Protein AF-A0A969DJR8-F1 (afdb_monomer_lite)

Foldseek 3Di:
DVVVVVVVVVVVVLVVLLVVLVVLQVQLVCLCPDPDDDNLVSLVSSLVSLVVSCVNCDCVHVVQVVLVSLQSNLVSLCSHPDDDNQVSLVSSLVSLVSSCVPCDCVPPVQSQLVSLQSQLVSLCSHPDDDNVVSNVSSVVSNVSSVVSVCCVVCVPVVVVVVPD

Sequence (164 aa):
MRRWTINIFEKAQADEAESIAGGIFEFGNLIQQFPLGNKASNMEIAIISYKAVLNIFTYEAFSQDWAATQNNLGTAYRERIKGDKAENIENAISSYNAALQVYTQGAFPQDWAATQNNLGTAYDNRIKGDKAENIEQAISYYEVALQVRTREAFPQDWVYDTNN

Structure (mmCIF, N/CA/C/O backbone):
data_AF-A0A969DJR8-F1
#
_entry.id   AF-A0A969DJR8-F1
#
loop_
_atom_site.group_PDB
_atom_site.id
_atom_site.type_symbol
_atom_site.label_atom_id
_atom_site.label_alt_id
_atom_site.label_comp_id
_atom_site.label_asym_id
_atom_site.label_entity_id
_atom_site.label_seq_id
_atom_site.pdbx_PDB_ins_code
_atom_site.Cartn_x
_atom_site.Cartn_y
_atom_site.Cartn_z
_atom_site.occupancy
_atom_site.B_iso_or_equiv
_atom_site.auth_seq_id
_atom_site.auth_comp_id
_atom_site.auth_asym_id
_atom_site.auth_atom_id
_atom_site.pdbx_PDB_model_num
ATOM 1 N N . MET A 1 1 ? 43.960 8.141 -6.988 1.00 62.28 1 MET A N 1
ATOM 2 C CA . MET A 1 1 ? 43.332 8.275 -8.322 1.00 62.28 1 MET A CA 1
ATOM 3 C C . MET A 1 1 ? 42.331 7.146 -8.609 1.00 62.28 1 MET A C 1
ATOM 5 O O . MET A 1 1 ? 41.159 7.461 -8.705 1.00 62.28 1 MET A O 1
ATOM 9 N N . ARG A 1 2 ? 42.706 5.848 -8.606 1.00 70.88 2 ARG A N 1
ATOM 10 C CA . ARG A 1 2 ? 41.764 4.724 -8.880 1.00 70.88 2 ARG A CA 1
ATOM 11 C C . ARG A 1 2 ? 40.486 4.686 -8.016 1.00 70.88 2 ARG A C 1
ATOM 13 O O . ARG A 1 2 ? 39.405 4.515 -8.556 1.00 70.88 2 ARG A O 1
ATOM 20 N N . ARG A 1 3 ? 40.589 4.891 -6.695 1.00 71.50 3 ARG A N 1
ATOM 21 C CA . ARG A 1 3 ? 39.429 4.871 -5.773 1.00 71.50 3 ARG A CA 1
ATOM 22 C C . ARG A 1 3 ? 38.452 6.039 -5.979 1.00 71.50 3 ARG A C 1
ATOM 24 O O . ARG A 1 3 ? 37.268 5.884 -5.730 1.00 71.50 3 ARG A O 1
ATOM 31 N N . TRP A 1 4 ? 38.948 7.183 -6.454 1.00 79.44 4 TRP A N 1
ATOM 32 C CA . TRP A 1 4 ? 38.117 8.346 -6.787 1.00 79.44 4 TRP A CA 1
ATOM 33 C C . TRP A 1 4 ? 37.329 8.104 -8.078 1.00 79.44 4 TRP A C 1
ATOM 35 O O . TRP A 1 4 ? 36.135 8.361 -8.130 1.00 79.44 4 TRP A O 1
ATOM 45 N N . THR A 1 5 ? 37.980 7.519 -9.086 1.00 68.75 5 THR A N 1
ATOM 46 C CA . THR A 1 5 ? 37.348 7.186 -10.368 1.00 68.75 5 THR A CA 1
ATOM 47 C C . THR A 1 5 ? 36.255 6.124 -10.220 1.00 68.75 5 THR A C 1
ATOM 49 O O . THR A 1 5 ? 35.180 6.308 -10.773 1.00 68.75 5 THR A O 1
ATOM 52 N N . ILE A 1 6 ? 36.490 5.055 -9.445 1.00 79.06 6 ILE A N 1
ATOM 53 C CA . ILE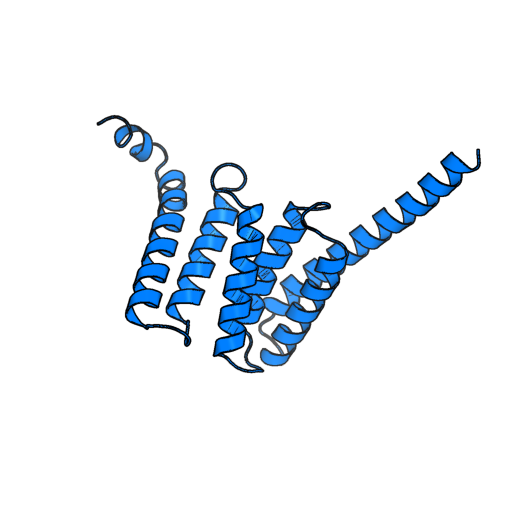 A 1 6 ? 35.472 4.016 -9.180 1.00 79.06 6 ILE A CA 1
ATOM 54 C C . ILE A 1 6 ? 34.241 4.622 -8.494 1.00 79.06 6 ILE A C 1
ATOM 56 O O . ILE A 1 6 ? 33.132 4.418 -8.967 1.00 79.06 6 ILE A O 1
ATOM 60 N N . ASN A 1 7 ? 34.442 5.448 -7.462 1.00 83.50 7 ASN A N 1
ATOM 61 C CA . ASN A 1 7 ? 33.345 6.100 -6.742 1.00 83.50 7 ASN A CA 1
ATOM 62 C C . ASN A 1 7 ? 32.513 7.025 -7.652 1.00 83.50 7 ASN A C 1
ATOM 64 O O . ASN A 1 7 ? 31.292 7.021 -7.569 1.00 83.50 7 ASN A O 1
ATOM 68 N N . ILE A 1 8 ? 33.149 7.767 -8.568 1.00 80.00 8 ILE A N 1
ATOM 69 C CA . ILE A 1 8 ? 32.424 8.605 -9.538 1.00 80.00 8 ILE A CA 1
ATOM 70 C C . ILE A 1 8 ? 31.562 7.769 -10.483 1.00 80.00 8 ILE A C 1
ATOM 72 O O . ILE A 1 8 ? 30.426 8.149 -10.745 1.00 80.00 8 ILE A O 1
ATOM 76 N N . PHE A 1 9 ? 32.081 6.650 -10.994 1.00 73.94 9 PHE A N 1
ATOM 77 C CA . PHE A 1 9 ? 31.310 5.785 -11.889 1.00 73.94 9 PHE A CA 1
ATOM 78 C C . PHE A 1 9 ? 30.162 5.076 -11.164 1.00 73.94 9 PHE A C 1
ATOM 80 O O . PHE A 1 9 ? 29.059 5.029 -11.700 1.00 73.94 9 PHE A O 1
ATOM 87 N N . GLU A 1 10 ? 30.398 4.570 -9.952 1.00 82.19 10 GLU A N 1
ATOM 88 C CA . GLU A 1 10 ? 29.355 3.961 -9.115 1.00 82.19 10 GLU A CA 1
ATOM 89 C C . GLU A 1 10 ? 28.258 4.973 -8.777 1.00 82.19 10 GLU A C 1
ATOM 91 O O . GLU A 1 10 ? 27.076 4.673 -8.921 1.00 82.19 10 GLU A O 1
ATOM 96 N N . LYS A 1 11 ? 28.643 6.198 -8.403 1.00 82.00 11 LYS A N 1
ATOM 97 C CA . LYS A 1 11 ? 27.694 7.273 -8.122 1.00 82.00 11 LYS A CA 1
ATOM 98 C C . LYS A 1 11 ? 26.882 7.660 -9.357 1.00 82.00 11 LYS A C 1
ATOM 100 O O . LYS A 1 11 ? 25.669 7.755 -9.267 1.00 82.00 11 LYS A O 1
ATOM 105 N N . ALA A 1 12 ? 27.526 7.832 -10.511 1.00 80.31 12 ALA A N 1
ATOM 106 C CA . ALA A 1 12 ? 26.822 8.179 -11.743 1.00 80.31 12 ALA A CA 1
ATOM 107 C C . ALA A 1 12 ? 25.793 7.108 -12.151 1.00 80.31 12 ALA A C 1
ATOM 109 O O . ALA A 1 12 ? 24.701 7.454 -12.589 1.00 80.31 12 ALA A O 1
ATOM 110 N N . GLN A 1 13 ? 26.115 5.820 -11.970 1.00 85.06 13 GLN A N 1
ATOM 111 C CA . GLN A 1 13 ? 25.164 4.728 -12.215 1.00 85.06 13 GLN A CA 1
ATOM 112 C C . GLN A 1 13 ? 24.011 4.720 -11.206 1.00 85.06 13 GLN A C 1
ATOM 114 O O . GLN A 1 13 ? 22.880 4.431 -11.587 1.00 85.06 13 GLN A O 1
ATOM 119 N N . ALA A 1 14 ? 24.282 5.039 -9.938 1.00 83.56 14 ALA A N 1
ATOM 120 C CA . ALA A 1 14 ? 23.245 5.145 -8.916 1.00 83.56 14 ALA A CA 1
ATOM 121 C C . ALA A 1 14 ? 22.274 6.300 -9.211 1.00 83.56 14 ALA A C 1
ATOM 123 O O 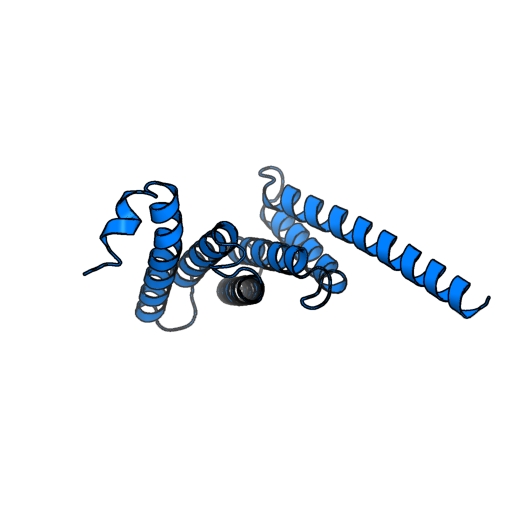. ALA A 1 14 ? 21.066 6.081 -9.202 1.00 83.56 14 ALA A O 1
ATOM 124 N N . ASP A 1 15 ? 22.797 7.480 -9.560 1.00 87.75 15 ASP A N 1
ATOM 125 C CA . ASP A 1 15 ? 21.994 8.660 -9.908 1.00 87.75 15 ASP A CA 1
ATOM 126 C C . ASP A 1 15 ? 21.111 8.384 -11.153 1.00 87.75 15 ASP A C 1
ATOM 128 O O . ASP A 1 15 ? 19.950 8.792 -11.224 1.00 87.75 15 ASP A O 1
ATOM 132 N N . GLU A 1 16 ? 21.633 7.649 -12.145 1.00 91.25 16 GLU A N 1
ATOM 133 C CA . GLU A 1 16 ? 20.862 7.236 -13.327 1.00 91.25 16 GLU A CA 1
ATOM 134 C C . GLU A 1 16 ? 19.765 6.217 -12.975 1.00 91.25 16 GLU A C 1
ATOM 136 O O . GLU A 1 16 ? 18.623 6.361 -13.419 1.00 91.25 16 GLU A O 1
ATOM 141 N N . ALA A 1 17 ? 20.083 5.215 -12.151 1.00 88.94 17 ALA A N 1
ATOM 142 C CA . ALA A 1 17 ? 19.116 4.219 -11.695 1.00 88.94 17 ALA A CA 1
ATOM 143 C C . ALA A 1 17 ? 17.980 4.855 -10.878 1.00 88.94 17 ALA A C 1
ATOM 145 O O . ALA A 1 17 ? 16.818 4.504 -11.077 1.00 88.94 17 ALA A O 1
ATOM 146 N N . GLU A 1 18 ? 18.300 5.819 -10.013 1.00 91.81 18 GLU A N 1
ATOM 147 C CA . GLU A 1 18 ? 17.330 6.608 -9.250 1.00 91.81 18 GLU A CA 1
ATOM 148 C C . GLU A 1 18 ? 16.386 7.385 -10.179 1.00 91.81 18 GLU A C 1
ATOM 150 O O . GLU A 1 18 ? 15.165 7.289 -10.049 1.00 91.81 18 GLU A O 1
ATOM 155 N N . SER A 1 19 ? 16.933 8.091 -11.173 1.00 93.81 19 SER A N 1
ATOM 156 C CA . SER A 1 19 ? 16.140 8.848 -12.151 1.00 93.81 19 SER A CA 1
ATOM 157 C C . SER A 1 19 ? 15.181 7.948 -12.944 1.00 93.81 19 SER A C 1
ATOM 159 O O . SER A 1 19 ? 13.997 8.261 -13.108 1.00 93.81 19 SER A O 1
ATOM 161 N N . ILE A 1 20 ? 15.661 6.780 -13.384 1.00 94.06 20 ILE A N 1
ATOM 162 C CA . ILE A 1 20 ? 14.832 5.780 -14.069 1.00 94.06 20 ILE A CA 1
ATOM 163 C C . ILE A 1 20 ? 13.736 5.253 -13.133 1.00 94.06 20 ILE A C 1
ATOM 165 O O . ILE A 1 20 ? 12.582 5.140 -13.553 1.00 94.06 20 ILE A O 1
ATOM 169 N N . ALA A 1 21 ? 14.065 4.957 -11.873 1.00 95.69 21 ALA A N 1
ATOM 170 C CA . ALA A 1 21 ? 13.098 4.494 -10.882 1.00 95.69 21 ALA A CA 1
ATOM 171 C C . ALA A 1 21 ? 11.991 5.529 -10.646 1.00 95.69 21 ALA A C 1
ATOM 173 O O . ALA A 1 21 ? 10.813 5.171 -10.686 1.00 95.69 21 ALA A O 1
ATOM 174 N N . GLY A 1 22 ? 12.351 6.808 -10.503 1.00 96.88 22 GLY A N 1
ATOM 175 C CA . GLY A 1 22 ? 11.392 7.908 -10.390 1.00 96.88 22 GLY A CA 1
ATOM 176 C C . GLY A 1 22 ? 10.452 7.984 -11.597 1.00 96.88 22 GLY A C 1
ATOM 177 O O . GLY A 1 22 ? 9.235 8.046 -11.439 1.00 96.88 22 GLY A O 1
ATOM 178 N N . GLY A 1 23 ? 10.985 7.868 -12.817 1.00 97.75 23 GLY A N 1
ATOM 179 C CA . GLY A 1 23 ? 10.164 7.840 -14.032 1.00 97.75 23 GLY A CA 1
ATOM 180 C C . GLY A 1 23 ? 9.193 6.651 -14.095 1.00 97.75 23 GLY A C 1
ATOM 181 O O . GLY A 1 23 ? 8.034 6.810 -14.484 1.00 97.75 23 GLY A O 1
ATOM 182 N N . ILE A 1 24 ? 9.639 5.457 -13.689 1.00 97.94 24 ILE A N 1
ATOM 183 C CA . ILE A 1 24 ? 8.792 4.253 -13.645 1.00 97.94 24 ILE A CA 1
ATOM 184 C C . ILE A 1 24 ? 7.712 4.382 -12.565 1.00 97.94 24 ILE A C 1
ATOM 186 O O . ILE A 1 24 ? 6.569 3.979 -12.800 1.00 97.94 24 ILE A O 1
ATOM 190 N N . PHE A 1 25 ? 8.054 4.949 -11.406 1.00 98.19 25 PHE A N 1
ATOM 191 C CA . PHE A 1 25 ? 7.114 5.221 -10.322 1.00 98.19 25 PHE A CA 1
ATOM 192 C C . PHE A 1 25 ? 5.995 6.157 -10.785 1.00 98.19 25 PHE A C 1
ATOM 194 O O . PHE A 1 25 ? 4.819 5.805 -10.666 1.00 98.19 25 PHE A O 1
ATOM 201 N N . GLU A 1 26 ? 6.343 7.288 -11.405 1.00 98.38 26 GLU A N 1
ATOM 202 C CA . GLU A 1 26 ? 5.357 8.239 -11.923 1.00 98.38 26 GLU A CA 1
ATOM 203 C C . GLU A 1 26 ? 4.474 7.625 -13.010 1.00 98.38 26 GLU A C 1
ATOM 205 O O . GLU A 1 26 ? 3.251 7.779 -12.997 1.00 98.38 26 GLU A O 1
ATOM 210 N N . PHE A 1 27 ? 5.059 6.847 -13.921 1.00 98.06 27 PHE A N 1
ATOM 211 C CA . PHE A 1 27 ? 4.275 6.110 -14.906 1.00 98.06 27 PHE A CA 1
ATOM 212 C C . PHE A 1 27 ? 3.298 5.121 -14.246 1.00 98.06 27 PHE A C 1
ATOM 214 O O . PHE A 1 27 ? 2.137 5.042 -14.655 1.00 98.06 27 PHE A O 1
ATOM 221 N N . GLY A 1 28 ? 3.739 4.405 -13.206 1.00 98.12 28 GLY A N 1
ATOM 222 C CA . GLY A 1 28 ? 2.895 3.529 -12.390 1.00 98.12 28 GLY A CA 1
ATOM 223 C C . GLY A 1 28 ? 1.709 4.271 -11.763 1.00 98.12 28 GLY A C 1
ATOM 224 O O . GLY A 1 28 ? 0.572 3.808 -11.867 1.00 98.12 28 GLY A O 1
ATOM 225 N N . ASN A 1 29 ? 1.949 5.457 -11.197 1.00 97.75 29 ASN A N 1
ATOM 226 C CA . ASN A 1 29 ? 0.906 6.307 -10.610 1.00 97.75 29 ASN A CA 1
ATOM 227 C C . ASN A 1 29 ? -0.121 6.755 -11.649 1.00 97.75 29 ASN A C 1
ATOM 229 O O . ASN A 1 29 ? -1.331 6.667 -11.423 1.00 97.75 29 ASN A O 1
ATOM 233 N N . LEU A 1 30 ? 0.357 7.207 -12.808 1.00 97.94 30 LEU A N 1
ATOM 234 C CA . LEU A 1 30 ? -0.501 7.675 -13.889 1.00 97.94 30 LEU A CA 1
ATOM 235 C C . LEU A 1 30 ? -1.367 6.543 -14.441 1.00 97.94 30 LEU A C 1
ATOM 237 O O . LEU A 1 30 ? -2.577 6.716 -14.579 1.00 97.94 30 LEU A O 1
ATOM 241 N N . ILE A 1 31 ? -0.781 5.375 -14.729 1.00 97.69 31 ILE A N 1
ATOM 242 C CA . ILE A 1 31 ? -1.540 4.262 -15.309 1.00 97.69 31 ILE A CA 1
ATOM 243 C C . ILE A 1 31 ? -2.535 3.669 -14.308 1.00 97.69 31 ILE A C 1
ATOM 245 O O . ILE A 1 31 ? -3.623 3.264 -14.714 1.00 97.69 31 ILE A O 1
ATOM 249 N N . GLN A 1 32 ? -2.220 3.680 -13.007 1.00 96.19 32 GLN A N 1
ATOM 250 C CA . GLN A 1 32 ? -3.155 3.276 -11.957 1.00 96.19 32 GLN A CA 1
ATOM 251 C C . GLN A 1 32 ? -4.425 4.144 -11.969 1.00 96.19 32 GLN A C 1
ATOM 253 O O . GLN A 1 32 ? -5.537 3.629 -11.867 1.00 96.19 32 GLN A O 1
ATOM 258 N N . GLN A 1 33 ? -4.277 5.458 -12.130 1.00 95.00 33 GLN A N 1
ATOM 259 C CA . GLN A 1 33 ? -5.406 6.393 -12.126 1.00 95.00 33 GLN A CA 1
ATOM 260 C C . GLN A 1 33 ? -6.091 6.516 -13.493 1.00 95.00 33 GLN A C 1
ATOM 262 O O . GLN A 1 33 ? -7.170 7.101 -13.595 1.00 95.00 33 GLN A O 1
ATOM 267 N N . PHE A 1 34 ? -5.489 5.974 -14.552 1.00 95.44 34 PHE A N 1
ATOM 268 C CA . PHE A 1 34 ? -5.973 6.155 -15.911 1.00 95.44 34 PHE A CA 1
ATOM 269 C C . PHE A 1 34 ? -7.292 5.394 -16.148 1.00 95.44 34 PHE A C 1
ATOM 271 O O . PHE A 1 34 ? -7.308 4.157 -16.111 1.00 95.44 34 PHE A O 1
ATOM 278 N N . PRO A 1 35 ? -8.409 6.097 -16.430 1.00 89.19 35 PRO A N 1
ATOM 279 C CA . PRO A 1 35 ? -9.728 5.469 -16.505 1.00 89.19 35 PRO A CA 1
ATOM 280 C C . PRO A 1 35 ? -10.009 4.801 -17.857 1.00 89.19 35 PRO A C 1
ATOM 282 O O . PRO A 1 35 ? -10.975 4.048 -17.976 1.00 89.19 35 PRO A O 1
ATOM 285 N N . LEU A 1 36 ? -9.207 5.092 -18.887 1.00 92.62 36 LEU A N 1
ATOM 286 C CA . LEU A 1 36 ? -9.410 4.583 -20.241 1.00 92.62 36 LEU A CA 1
ATOM 287 C C . LEU A 1 36 ? -8.622 3.288 -20.479 1.00 92.62 36 LEU A C 1
ATOM 289 O O . LEU A 1 36 ? -7.636 2.981 -19.806 1.00 92.62 36 LEU A O 1
ATOM 293 N N . GLY A 1 37 ? -9.053 2.531 -21.488 1.00 91.25 37 GLY A N 1
ATOM 294 C CA . GLY A 1 37 ? -8.472 1.231 -21.806 1.00 91.25 37 GLY A CA 1
ATOM 295 C C . GLY A 1 37 ? -8.956 0.128 -20.865 1.00 91.25 37 GLY A C 1
ATOM 296 O O . GLY A 1 37 ? -10.042 0.189 -20.290 1.00 91.25 37 GLY A O 1
ATOM 297 N N . ASN A 1 38 ? -8.168 -0.938 -20.743 1.00 96.25 38 ASN A N 1
ATOM 298 C CA . ASN A 1 38 ? -8.539 -2.085 -19.925 1.00 96.25 38 ASN A CA 1
ATOM 299 C C . ASN A 1 38 ? -8.050 -1.892 -18.480 1.00 96.25 38 ASN A C 1
ATOM 301 O O . ASN A 1 38 ? -6.879 -2.133 -18.195 1.00 96.25 38 ASN A O 1
ATOM 305 N N . LYS A 1 39 ? -8.957 -1.535 -17.557 1.00 95.19 39 LYS A N 1
ATOM 306 C CA . LYS A 1 39 ? -8.633 -1.310 -16.131 1.00 95.19 39 LYS A CA 1
ATOM 307 C C . LYS A 1 39 ? -7.841 -2.461 -15.498 1.00 95.19 39 LYS A C 1
ATOM 309 O O . LYS A 1 39 ? -6.908 -2.219 -14.741 1.00 95.19 39 LYS A O 1
ATOM 314 N N . ALA A 1 40 ? -8.172 -3.711 -15.825 1.00 96.50 40 ALA A N 1
ATOM 315 C CA . ALA A 1 40 ? -7.445 -4.861 -15.292 1.00 96.50 40 ALA A CA 1
ATOM 316 C C . ALA A 1 40 ? -5.977 -4.876 -15.748 1.00 96.50 40 ALA A C 1
ATOM 318 O O . ALA A 1 40 ? -5.100 -5.210 -14.964 1.00 96.50 40 ALA A O 1
ATOM 319 N N . SER A 1 41 ? -5.702 -4.496 -16.995 1.00 97.50 41 SER A N 1
ATOM 320 C CA . SER A 1 41 ? -4.340 -4.393 -17.531 1.00 97.50 41 SER A CA 1
ATOM 321 C C . SER A 1 41 ? -3.596 -3.197 -16.944 1.00 97.50 41 SER A C 1
ATOM 323 O O . SER A 1 41 ? -2.436 -3.348 -16.582 1.00 97.50 41 SER A O 1
ATOM 325 N N . ASN A 1 42 ? -4.272 -2.059 -16.762 1.00 97.75 42 ASN A N 1
ATOM 326 C CA . ASN A 1 42 ? -3.695 -0.884 -16.103 1.00 97.75 42 ASN A CA 1
ATOM 327 C C . ASN A 1 42 ? -3.200 -1.226 -14.686 1.00 97.75 42 ASN A C 1
ATOM 329 O O . ASN A 1 42 ? -2.084 -0.860 -14.324 1.00 97.75 42 ASN A O 1
ATOM 333 N N . MET A 1 43 ? -3.980 -2.001 -13.918 1.00 98.12 43 MET A N 1
ATOM 334 C CA . MET A 1 43 ? -3.558 -2.466 -12.589 1.00 98.12 43 MET A CA 1
ATOM 335 C C . MET A 1 43 ? -2.338 -3.388 -12.643 1.00 98.12 43 MET A C 1
ATOM 337 O O . MET A 1 43 ? -1.429 -3.225 -11.836 1.00 98.12 43 MET A O 1
ATOM 341 N N . GLU A 1 44 ? -2.275 -4.332 -13.592 1.00 98.44 44 GLU A N 1
ATOM 342 C CA . GLU A 1 44 ? -1.085 -5.189 -13.727 1.00 98.44 44 GLU A CA 1
ATOM 343 C C . GLU A 1 44 ? 0.165 -4.372 -14.067 1.00 98.44 44 GLU A C 1
ATOM 345 O O . GLU A 1 44 ? 1.226 -4.626 -13.503 1.00 98.44 44 GLU A O 1
ATOM 350 N N . ILE A 1 45 ? 0.044 -3.383 -14.959 1.00 98.31 45 ILE A N 1
ATOM 351 C CA . ILE A 1 45 ? 1.164 -2.515 -15.336 1.00 98.31 45 ILE A CA 1
ATOM 352 C C . ILE A 1 45 ? 1.635 -1.712 -14.120 1.00 98.31 45 ILE A C 1
ATOM 354 O O . ILE A 1 45 ? 2.829 -1.716 -13.837 1.00 98.31 45 ILE A O 1
ATOM 358 N N . ALA A 1 46 ? 0.720 -1.100 -13.361 1.00 98.56 46 ALA A N 1
ATOM 359 C CA . ALA A 1 46 ? 1.067 -0.370 -12.141 1.00 98.56 46 ALA A CA 1
ATOM 360 C C . ALA A 1 46 ? 1.797 -1.267 -11.124 1.00 98.56 46 ALA A C 1
ATOM 362 O O . ALA A 1 46 ? 2.863 -0.907 -10.631 1.00 98.56 46 ALA A O 1
ATOM 363 N N . ILE A 1 47 ? 1.275 -2.472 -10.863 1.00 98.75 47 ILE A N 1
ATOM 364 C CA . ILE A 1 47 ? 1.900 -3.442 -9.948 1.00 98.75 47 ILE A CA 1
ATOM 365 C C . ILE A 1 47 ? 3.314 -3.805 -10.416 1.00 98.75 47 ILE A C 1
ATOM 367 O O . ILE A 1 47 ? 4.234 -3.849 -9.601 1.00 98.75 47 ILE A O 1
ATOM 371 N N . ILE A 1 48 ? 3.504 -4.063 -11.713 1.00 98.69 48 ILE A N 1
ATOM 372 C CA . ILE A 1 48 ? 4.823 -4.379 -12.275 1.00 98.69 48 ILE A CA 1
ATOM 373 C C . ILE A 1 48 ? 5.776 -3.190 -12.111 1.00 98.69 48 ILE A C 1
ATOM 375 O O . ILE A 1 48 ? 6.900 -3.394 -11.654 1.00 98.69 48 ILE A O 1
ATOM 379 N N . SER A 1 49 ? 5.328 -1.969 -12.418 1.00 98.50 49 SER A N 1
ATOM 380 C CA . SER A 1 49 ? 6.119 -0.748 -12.238 1.00 98.50 49 SER A CA 1
ATOM 381 C C . SER A 1 49 ? 6.577 -0.581 -10.791 1.00 98.50 49 SER A C 1
ATOM 383 O O . SER A 1 49 ? 7.772 -0.449 -10.541 1.00 98.50 49 SER A O 1
ATOM 385 N N . TYR A 1 50 ? 5.665 -0.670 -9.822 1.00 98.75 50 TYR A N 1
ATOM 386 C CA . TYR A 1 50 ? 6.016 -0.526 -8.408 1.00 98.75 50 TYR A CA 1
ATOM 387 C C . TYR A 1 50 ? 6.962 -1.626 -7.926 1.00 98.75 50 TYR A C 1
ATOM 389 O O . TYR A 1 50 ? 7.949 -1.341 -7.254 1.00 98.75 50 TYR A O 1
ATOM 397 N N . LYS A 1 51 ? 6.730 -2.886 -8.314 1.00 98.56 51 LYS A N 1
ATOM 398 C CA . LYS A 1 51 ? 7.638 -3.987 -7.958 1.00 98.56 51 LYS A CA 1
ATOM 399 C C . LYS A 1 51 ? 9.025 -3.823 -8.575 1.00 98.56 51 LYS A C 1
ATOM 401 O O . LYS A 1 51 ? 9.993 -4.253 -7.958 1.00 98.56 51 LYS A O 1
ATOM 406 N N . ALA A 1 52 ? 9.134 -3.226 -9.762 1.00 97.25 52 ALA A N 1
ATOM 407 C CA . ALA A 1 52 ? 10.424 -2.913 -10.368 1.00 97.25 52 ALA A CA 1
ATOM 408 C C . ALA A 1 52 ? 11.161 -1.833 -9.561 1.00 97.25 52 ALA A C 1
ATOM 410 O O . ALA A 1 52 ? 12.317 -2.038 -9.193 1.00 97.25 52 ALA A O 1
ATOM 411 N N . VAL A 1 53 ? 10.463 -0.744 -9.222 1.00 97.00 53 VAL A N 1
ATOM 412 C CA . VAL A 1 53 ? 10.992 0.391 -8.447 1.00 97.00 53 VAL A CA 1
ATOM 413 C C . VAL A 1 53 ? 11.467 -0.025 -7.053 1.00 97.00 53 VAL A C 1
ATOM 415 O O . VAL A 1 53 ? 12.517 0.434 -6.615 1.00 97.00 53 VAL A O 1
ATOM 418 N N . LEU A 1 54 ? 10.776 -0.960 -6.392 1.00 97.88 54 LEU A N 1
ATOM 419 C CA . LEU A 1 54 ? 11.157 -1.482 -5.068 1.00 97.88 54 LEU A CA 1
ATOM 420 C C . LEU A 1 54 ? 12.480 -2.277 -5.040 1.00 97.88 54 LEU A C 1
ATOM 422 O O . LEU A 1 54 ? 12.919 -2.675 -3.964 1.00 97.88 54 LEU A O 1
ATOM 426 N N . ASN A 1 55 ? 13.120 -2.535 -6.190 1.00 94.38 55 ASN A N 1
ATOM 427 C CA . ASN A 1 55 ? 14.493 -3.062 -6.221 1.00 94.38 55 ASN A CA 1
ATOM 428 C C . ASN A 1 55 ? 15.557 -1.957 -6.117 1.00 94.38 55 ASN A C 1
ATOM 430 O O . ASN A 1 55 ? 16.727 -2.268 -5.912 1.00 94.38 55 ASN A O 1
ATOM 434 N N . ILE A 1 56 ? 15.166 -0.695 -6.311 1.00 95.12 56 ILE A N 1
ATOM 435 C CA . ILE A 1 56 ? 16.049 0.479 -6.312 1.00 95.12 56 ILE A CA 1
ATOM 436 C C . ILE A 1 56 ? 15.750 1.327 -5.078 1.00 95.12 56 ILE A C 1
ATOM 438 O O . ILE A 1 56 ? 16.648 1.600 -4.286 1.00 95.12 56 ILE A O 1
ATOM 442 N N . PHE A 1 57 ? 14.482 1.694 -4.882 1.00 96.06 57 PHE A N 1
ATOM 443 C CA . PHE A 1 57 ? 14.026 2.301 -3.638 1.00 96.06 57 PHE A CA 1
ATOM 444 C C . PHE A 1 57 ? 13.858 1.192 -2.613 1.00 96.06 57 PHE A C 1
ATOM 446 O O . PHE A 1 57 ? 13.080 0.263 -2.829 1.00 96.06 57 PHE A O 1
ATOM 453 N N . THR A 1 58 ? 14.595 1.274 -1.513 1.00 97.12 58 THR A N 1
ATOM 454 C CA . THR A 1 58 ? 14.540 0.319 -0.406 1.00 97.12 58 THR A CA 1
ATOM 455 C C . THR A 1 58 ? 14.195 1.041 0.891 1.00 97.12 58 THR A C 1
ATOM 457 O O . THR A 1 58 ? 14.109 2.265 0.957 1.00 97.12 58 THR A O 1
ATOM 460 N N . TYR A 1 59 ? 13.981 0.285 1.963 1.00 95.19 59 TYR A N 1
ATOM 461 C CA . TYR A 1 59 ? 13.780 0.902 3.268 1.00 95.19 59 TYR A CA 1
ATOM 462 C C . TYR A 1 59 ? 15.024 1.696 3.719 1.00 95.19 59 TYR A C 1
ATOM 464 O O . TYR A 1 59 ? 14.908 2.757 4.326 1.00 95.19 59 TYR A O 1
ATOM 472 N N . GLU A 1 60 ? 16.221 1.204 3.396 1.00 95.81 60 GLU A N 1
ATOM 473 C CA . GLU A 1 60 ? 17.505 1.800 3.774 1.00 95.81 60 GLU A CA 1
ATOM 474 C C . GLU A 1 60 ? 17.916 2.971 2.872 1.00 95.81 60 GLU A C 1
ATOM 476 O O . GLU A 1 60 ? 18.586 3.895 3.335 1.00 95.81 60 GLU A O 1
ATOM 481 N N . ALA A 1 61 ? 17.530 2.935 1.595 1.00 92.88 61 ALA A N 1
ATOM 482 C CA . ALA A 1 61 ? 17.849 3.954 0.603 1.00 92.88 61 ALA A CA 1
ATOM 483 C C . ALA A 1 61 ? 16.562 4.453 -0.057 1.00 92.88 61 ALA A C 1
ATOM 485 O O . ALA A 1 61 ? 15.839 3.664 -0.654 1.00 92.88 61 ALA A O 1
ATOM 486 N N . PHE A 1 62 ? 16.308 5.764 0.000 1.00 95.25 62 PHE A N 1
ATOM 487 C CA . PHE A 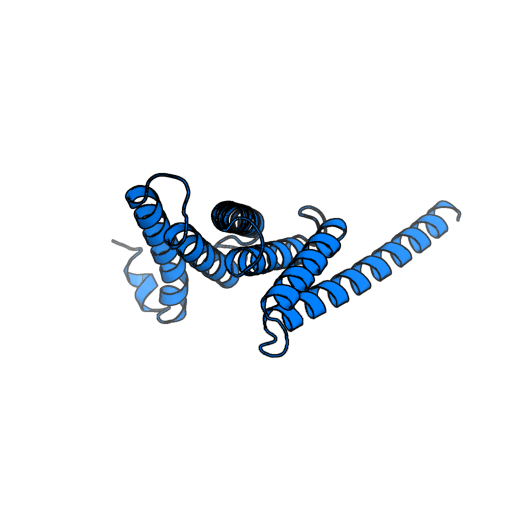1 62 ? 15.066 6.370 -0.507 1.00 95.25 62 PHE A CA 1
ATOM 488 C C . PHE A 1 62 ? 13.823 5.913 0.271 1.00 95.25 62 PHE A C 1
ATOM 490 O O . PHE A 1 62 ? 12.789 5.585 -0.301 1.00 95.25 62 PHE A O 1
ATOM 497 N N . SER A 1 63 ? 13.917 5.896 1.606 1.00 97.69 63 SER A N 1
ATOM 498 C CA . SER A 1 63 ? 12.870 5.360 2.488 1.00 97.69 63 SER A CA 1
ATOM 499 C C . SER A 1 63 ? 11.486 5.982 2.258 1.00 97.69 63 SER A C 1
ATOM 501 O O . SER A 1 63 ? 10.479 5.279 2.327 1.00 97.69 63 SER A O 1
ATOM 503 N N . GLN A 1 64 ? 11.421 7.281 1.946 1.00 97.75 64 GLN A N 1
ATOM 504 C CA . GLN A 1 64 ? 10.164 7.970 1.636 1.00 97.75 64 GLN A CA 1
ATOM 505 C C . GLN A 1 64 ? 9.568 7.499 0.304 1.00 97.75 64 GLN A C 1
ATOM 507 O O . GLN A 1 64 ? 8.384 7.168 0.259 1.00 97.75 64 GLN A O 1
ATOM 512 N N . ASP A 1 65 ? 10.376 7.395 -0.753 1.00 98.06 65 ASP A N 1
ATOM 513 C CA . ASP A 1 65 ? 9.929 6.906 -2.063 1.00 98.06 65 ASP A CA 1
ATOM 514 C C . ASP A 1 65 ? 9.560 5.419 -2.019 1.00 98.06 65 ASP A C 1
ATOM 516 O O . ASP A 1 65 ? 8.582 4.985 -2.634 1.00 98.06 65 ASP A O 1
ATOM 520 N N . TRP A 1 66 ? 10.288 4.629 -1.226 1.00 98.69 66 TRP A N 1
ATOM 521 C CA . TRP A 1 66 ? 9.939 3.245 -0.926 1.00 98.69 66 TRP A CA 1
ATOM 522 C C . TRP A 1 66 ? 8.571 3.156 -0.243 1.00 98.69 66 TRP A C 1
ATOM 524 O O . TRP A 1 66 ? 7.726 2.370 -0.673 1.00 98.69 66 TRP A O 1
ATOM 534 N N . ALA A 1 67 ? 8.305 3.990 0.765 1.00 98.75 67 ALA A N 1
ATOM 535 C CA . ALA A 1 67 ? 7.021 4.014 1.463 1.00 98.75 67 ALA A CA 1
ATOM 536 C C . ALA A 1 67 ? 5.867 4.464 0.555 1.00 98.75 67 ALA A C 1
ATOM 538 O O . ALA A 1 67 ? 4.807 3.832 0.554 1.00 98.75 67 ALA A O 1
ATOM 539 N N . ALA A 1 68 ? 6.093 5.482 -0.281 1.00 98.62 68 ALA A N 1
ATOM 540 C CA . ALA A 1 68 ? 5.136 5.928 -1.291 1.00 98.62 68 ALA A CA 1
ATOM 541 C C . ALA A 1 68 ? 4.809 4.797 -2.275 1.00 98.62 68 ALA A C 1
ATOM 543 O O . ALA A 1 68 ? 3.642 4.498 -2.544 1.00 98.62 68 ALA A O 1
ATOM 544 N N . THR A 1 69 ? 5.846 4.106 -2.754 1.00 98.69 69 THR A N 1
ATOM 545 C CA . THR A 1 69 ? 5.717 2.968 -3.669 1.00 98.69 69 THR A CA 1
ATOM 546 C C . THR A 1 69 ? 4.947 1.819 -3.025 1.00 98.69 69 THR A C 1
ATOM 548 O O . THR A 1 69 ? 4.059 1.251 -3.659 1.00 98.69 69 THR A O 1
ATOM 551 N N . GLN A 1 70 ? 5.223 1.498 -1.758 1.00 98.88 70 GLN A N 1
ATOM 552 C CA . GLN A 1 70 ? 4.482 0.481 -1.013 1.00 98.88 70 GLN A CA 1
ATOM 553 C C . GLN A 1 70 ? 3.005 0.862 -0.842 1.00 98.88 70 GLN A C 1
ATOM 555 O O . GLN A 1 70 ? 2.129 0.050 -1.132 1.00 98.88 70 GLN A O 1
ATOM 560 N N . ASN A 1 71 ? 2.689 2.099 -0.451 1.00 98.81 71 ASN A N 1
ATOM 561 C CA . ASN A 1 71 ? 1.296 2.531 -0.309 1.00 98.81 71 ASN A CA 1
ATOM 562 C C . ASN A 1 71 ? 0.532 2.474 -1.651 1.00 98.81 71 ASN A C 1
ATOM 564 O O . ASN A 1 71 ? -0.606 1.994 -1.714 1.00 98.81 71 ASN A O 1
ATOM 568 N N . ASN A 1 72 ? 1.163 2.880 -2.755 1.00 98.75 72 ASN A N 1
ATOM 569 C CA . ASN A 1 72 ? 0.528 2.835 -4.075 1.00 98.75 72 ASN A CA 1
ATOM 570 C C . ASN A 1 72 ? 0.379 1.400 -4.599 1.00 98.75 72 ASN A C 1
ATOM 572 O O . ASN A 1 72 ? -0.669 1.055 -5.157 1.00 98.75 72 ASN A O 1
ATOM 576 N N . LEU A 1 73 ? 1.364 0.535 -4.336 1.00 98.88 73 LEU A N 1
ATOM 577 C CA . LEU A 1 73 ? 1.291 -0.899 -4.609 1.00 98.88 73 LEU A CA 1
ATOM 578 C C . LEU A 1 73 ? 0.149 -1.562 -3.830 1.00 98.88 73 LEU A C 1
ATOM 580 O O . LEU A 1 73 ? -0.594 -2.361 -4.402 1.00 98.88 73 LEU A O 1
ATOM 584 N N . GLY A 1 74 ? -0.046 -1.186 -2.564 1.00 98.81 74 GLY A N 1
ATOM 585 C CA . GLY A 1 74 ? -1.165 -1.669 -1.760 1.00 98.81 74 GLY A CA 1
ATOM 586 C C . GLY A 1 74 ? -2.514 -1.325 -2.394 1.00 98.81 74 GLY A C 1
ATOM 587 O O . GLY A 1 74 ? -3.380 -2.188 -2.556 1.00 98.81 74 GLY A O 1
ATOM 588 N N . THR A 1 75 ? -2.657 -0.089 -2.872 1.00 98.75 75 THR A N 1
ATOM 589 C CA . THR A 1 75 ? -3.862 0.364 -3.586 1.00 98.75 75 THR A CA 1
ATOM 590 C C . THR A 1 75 ? -4.067 -0.390 -4.894 1.00 98.75 75 THR A C 1
ATOM 592 O O . THR A 1 75 ? -5.180 -0.834 -5.181 1.00 98.75 75 THR A O 1
ATOM 595 N N . ALA A 1 76 ? -2.995 -0.619 -5.655 1.00 98.62 76 ALA A N 1
ATOM 596 C CA . ALA A 1 76 ? -3.062 -1.372 -6.900 1.00 98.62 76 ALA A CA 1
ATOM 597 C C . ALA A 1 76 ? -3.507 -2.822 -6.663 1.00 98.62 76 ALA A C 1
ATOM 599 O O . ALA A 1 76 ? -4.367 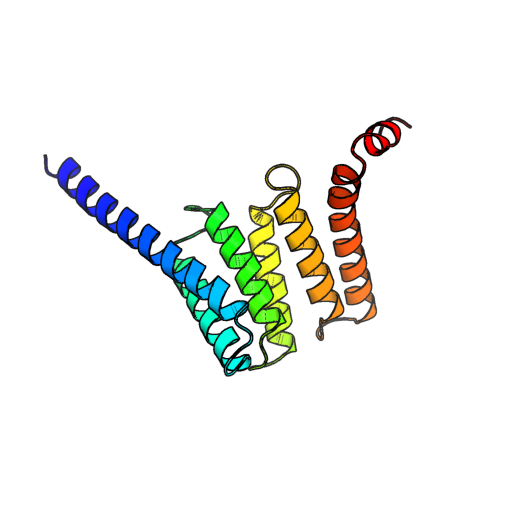-3.316 -7.390 1.00 98.62 76 ALA A O 1
ATOM 600 N N . TYR A 1 77 ? -3.004 -3.490 -5.619 1.00 98.88 77 TYR A N 1
ATOM 601 C CA . TYR A 1 77 ? -3.462 -4.831 -5.251 1.00 98.88 77 TYR A CA 1
ATOM 602 C C . TYR A 1 77 ? -4.918 -4.850 -4.787 1.00 98.88 77 TYR A C 1
ATOM 604 O O . TYR A 1 77 ? -5.690 -5.694 -5.246 1.00 98.88 77 TYR A O 1
ATOM 612 N N . ARG A 1 78 ? -5.333 -3.903 -3.938 1.00 98.56 78 ARG A N 1
ATOM 613 C CA . ARG A 1 78 ? -6.724 -3.804 -3.467 1.00 98.56 78 ARG A CA 1
ATOM 614 C C . ARG A 1 78 ? -7.705 -3.694 -4.637 1.00 98.56 78 ARG A C 1
ATOM 616 O O . ARG A 1 78 ? -8.761 -4.332 -4.624 1.00 98.56 78 ARG A O 1
ATOM 623 N N . GLU A 1 79 ? -7.345 -2.921 -5.658 1.00 97.75 79 GLU A N 1
ATOM 624 C CA . GLU A 1 79 ? -8.165 -2.661 -6.848 1.00 97.75 79 GLU A CA 1
ATOM 625 C C . GLU A 1 79 ? -7.941 -3.649 -7.999 1.00 97.75 79 GLU A C 1
ATOM 627 O O . GLU A 1 79 ? -8.659 -3.615 -9.004 1.00 97.75 79 GLU A O 1
ATOM 632 N N . ARG A 1 80 ? -6.983 -4.567 -7.849 1.00 98.25 80 ARG A N 1
ATOM 633 C CA . ARG A 1 80 ? -6.646 -5.566 -8.857 1.00 98.25 80 ARG A CA 1
ATOM 634 C C . ARG A 1 80 ? -7.840 -6.475 -9.146 1.00 98.25 80 ARG A C 1
ATOM 636 O O . ARG A 1 80 ? -8.441 -7.066 -8.247 1.00 98.25 80 ARG A O 1
ATOM 643 N N . ILE A 1 81 ? -8.151 -6.602 -10.436 1.00 97.62 81 ILE A N 1
ATOM 644 C CA . ILE A 1 81 ? -9.271 -7.408 -10.947 1.00 97.62 81 ILE A CA 1
ATOM 645 C C . ILE A 1 81 ? -8.845 -8.864 -11.195 1.00 97.62 81 ILE A C 1
ATOM 647 O O . ILE A 1 81 ? -9.657 -9.774 -11.065 1.00 97.62 81 ILE A O 1
ATOM 651 N N . LYS A 1 82 ? -7.581 -9.092 -11.574 1.00 97.50 82 LYS A N 1
ATOM 652 C CA . LYS A 1 82 ? -7.041 -10.427 -11.869 1.00 97.50 82 LYS A CA 1
ATOM 653 C C . LYS A 1 82 ? -6.514 -11.117 -10.608 1.00 97.50 82 LYS A C 1
ATOM 655 O O . LYS A 1 82 ? -6.128 -10.456 -9.646 1.00 97.50 82 LYS A O 1
ATOM 660 N N . GLY A 1 83 ? -6.402 -12.443 -10.673 1.00 96.94 83 GLY A N 1
ATOM 661 C CA . GLY A 1 83 ? -5.884 -13.276 -9.585 1.00 96.94 83 GLY A CA 1
ATOM 662 C C . GLY A 1 83 ? -6.918 -13.561 -8.500 1.00 96.94 83 GLY A C 1
ATOM 663 O O . GLY A 1 83 ? -8.094 -13.229 -8.646 1.00 96.94 83 GLY A O 1
ATOM 664 N N . ASP A 1 84 ? -6.472 -14.201 -7.422 1.00 98.44 84 ASP A N 1
ATOM 665 C CA . ASP A 1 84 ? -7.326 -14.480 -6.274 1.00 98.44 84 ASP A CA 1
ATOM 666 C C . ASP A 1 84 ? -7.599 -13.196 -5.482 1.00 98.44 84 ASP A C 1
ATOM 668 O O . ASP A 1 84 ? -6.680 -12.484 -5.066 1.00 98.44 84 ASP A O 1
ATOM 672 N N . LYS A 1 85 ? -8.881 -12.879 -5.274 1.00 98.12 85 LYS A N 1
ATOM 673 C CA . LYS A 1 85 ? -9.269 -11.630 -4.609 1.00 98.12 85 LYS A CA 1
ATOM 674 C C . LYS A 1 85 ? -8.815 -11.600 -3.151 1.00 98.12 85 LYS A C 1
ATOM 676 O O . LYS A 1 85 ? -8.445 -10.531 -2.674 1.00 98.12 85 LYS A O 1
ATOM 681 N N . ALA A 1 86 ? -8.825 -12.736 -2.457 1.00 98.44 86 ALA A N 1
ATOM 682 C CA . ALA A 1 86 ? -8.426 -12.789 -1.059 1.00 98.44 86 ALA A CA 1
ATOM 683 C C . ALA A 1 86 ? -6.915 -12.554 -0.916 1.00 98.44 86 ALA A C 1
ATOM 685 O O . ALA A 1 86 ? -6.496 -11.746 -0.096 1.00 98.44 86 ALA A O 1
ATOM 686 N N . GLU A 1 87 ? -6.100 -13.189 -1.757 1.00 98.75 87 GLU A N 1
ATOM 687 C CA . GLU A 1 87 ? -4.654 -12.960 -1.818 1.00 98.75 87 GLU A CA 1
ATOM 688 C C . GLU A 1 87 ? -4.301 -11.518 -2.204 1.00 98.75 87 GLU A C 1
ATOM 690 O O . GLU A 1 87 ? -3.420 -10.916 -1.595 1.00 98.75 87 GLU A O 1
ATOM 695 N N . ASN A 1 88 ? -5.020 -10.924 -3.161 1.00 98.81 88 ASN A N 1
ATOM 696 C CA . ASN A 1 88 ? -4.834 -9.519 -3.519 1.00 98.81 88 ASN A CA 1
ATOM 697 C C . ASN A 1 88 ? -5.048 -8.590 -2.307 1.00 98.81 88 ASN A C 1
ATOM 699 O O . ASN A 1 88 ? -4.273 -7.655 -2.114 1.00 98.81 88 ASN A O 1
ATOM 703 N N . ILE A 1 89 ? -6.059 -8.848 -1.470 1.00 98.88 89 ILE A N 1
ATOM 704 C CA . ILE A 1 89 ? -6.286 -8.051 -0.255 1.00 98.88 89 ILE A CA 1
ATOM 705 C C . ILE A 1 89 ? -5.172 -8.264 0.780 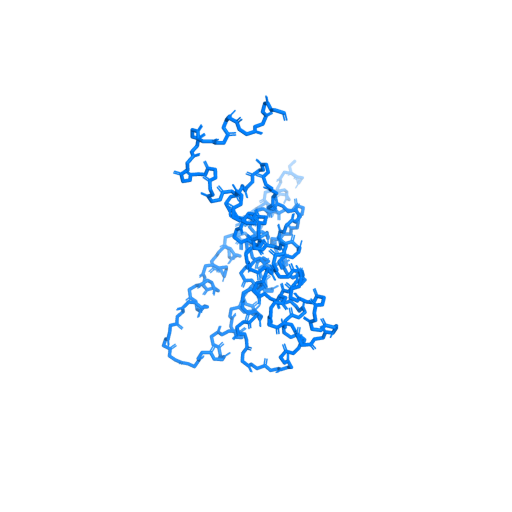1.00 98.88 89 ILE A C 1
ATOM 707 O O . ILE A 1 89 ? -4.691 -7.283 1.340 1.00 98.88 89 ILE A O 1
ATOM 711 N N . GLU A 1 90 ? -4.691 -9.493 0.995 1.00 98.88 90 GLU A N 1
ATOM 712 C CA . GLU A 1 90 ? -3.561 -9.718 1.916 1.00 98.88 90 GLU A CA 1
ATOM 713 C C . GLU A 1 90 ? -2.276 -9.021 1.434 1.00 98.88 90 GLU A C 1
ATOM 715 O O . GLU A 1 90 ? -1.557 -8.421 2.233 1.00 98.88 90 GLU A O 1
ATOM 720 N N . ASN A 1 91 ? -2.010 -9.033 0.124 1.00 98.88 91 ASN A N 1
ATOM 721 C CA . ASN A 1 91 ? -0.885 -8.297 -0.458 1.00 98.88 91 ASN A CA 1
ATOM 722 C C . ASN A 1 91 ? -1.041 -6.783 -0.258 1.00 98.88 91 ASN A C 1
ATOM 724 O O . ASN A 1 91 ? -0.066 -6.107 0.066 1.00 98.88 91 ASN A O 1
ATOM 728 N N . ALA A 1 92 ? -2.263 -6.253 -0.389 1.00 98.94 92 ALA A N 1
ATOM 729 C CA . ALA A 1 92 ? -2.541 -4.851 -0.103 1.00 98.94 92 ALA A CA 1
ATOM 730 C C . ALA A 1 92 ? -2.236 -4.493 1.360 1.00 98.94 92 ALA A C 1
ATOM 732 O O . ALA A 1 92 ? -1.502 -3.539 1.615 1.00 98.94 92 ALA A O 1
ATOM 733 N N . ILE A 1 93 ? -2.733 -5.296 2.308 1.00 98.94 93 ILE A N 1
ATOM 734 C CA . ILE A 1 93 ? -2.481 -5.125 3.748 1.00 98.94 93 ILE A CA 1
ATOM 735 C C . ILE A 1 93 ? -0.977 -5.158 4.042 1.00 98.94 93 ILE A C 1
ATOM 737 O O . ILE A 1 93 ? -0.469 -4.292 4.755 1.00 98.94 93 ILE A O 1
ATOM 741 N N . SER A 1 94 ? -0.245 -6.115 3.463 1.00 98.94 94 SER A N 1
ATOM 742 C CA . SER A 1 94 ? 1.208 -6.216 3.633 1.00 98.94 94 SER A CA 1
ATOM 743 C C . SER A 1 94 ? 1.936 -4.967 3.133 1.00 98.94 94 SER A C 1
ATOM 745 O O . SER A 1 94 ? 2.822 -4.462 3.820 1.00 98.94 94 SER A O 1
ATOM 747 N N . SER A 1 95 ? 1.571 -4.458 1.956 1.00 98.88 95 SER A N 1
ATOM 748 C CA . SER A 1 95 ? 2.179 -3.256 1.383 1.00 98.88 95 SER A CA 1
ATOM 749 C C . SER A 1 95 ? 1.869 -1.996 2.197 1.00 98.88 95 SER A C 1
ATOM 751 O O . SER A 1 95 ? 2.774 -1.213 2.474 1.00 98.88 95 SER A O 1
ATOM 753 N N . TYR A 1 96 ? 0.636 -1.811 2.674 1.00 98.94 96 TYR A N 1
ATOM 754 C CA . TYR A 1 96 ? 0.318 -0.674 3.544 1.00 98.94 96 TYR A CA 1
ATOM 755 C C . TYR A 1 96 ? 1.070 -0.732 4.880 1.00 98.94 96 TYR A C 1
ATOM 757 O O . TYR A 1 96 ? 1.624 0.274 5.318 1.00 98.94 96 TYR A O 1
ATOM 765 N N . ASN A 1 97 ? 1.168 -1.912 5.501 1.00 98.88 97 ASN A N 1
ATOM 766 C CA . ASN A 1 97 ? 1.962 -2.089 6.720 1.00 98.88 97 ASN A CA 1
ATOM 767 C C . ASN A 1 97 ? 3.455 -1.810 6.493 1.00 98.88 97 ASN A C 1
ATOM 769 O O . ASN A 1 97 ? 4.119 -1.289 7.386 1.00 98.88 97 ASN A O 1
ATOM 773 N N . ALA A 1 98 ? 3.988 -2.125 5.309 1.00 98.81 98 ALA A N 1
ATOM 774 C CA . ALA A 1 98 ? 5.351 -1.756 4.945 1.00 98.81 98 ALA A CA 1
ATOM 775 C C . ALA A 1 98 ? 5.515 -0.229 4.880 1.00 98.81 98 ALA A C 1
ATOM 777 O O . ALA A 1 98 ? 6.424 0.306 5.509 1.00 98.81 98 ALA A O 1
ATOM 778 N N . ALA A 1 99 ? 4.597 0.484 4.218 1.00 98.81 99 ALA A N 1
ATOM 779 C CA . ALA A 1 99 ? 4.626 1.948 4.152 1.00 98.81 99 ALA A CA 1
ATOM 780 C C . ALA A 1 99 ? 4.593 2.608 5.547 1.00 98.81 99 ALA A C 1
ATOM 782 O O . ALA A 1 99 ? 5.325 3.568 5.794 1.00 98.81 99 ALA A O 1
ATOM 783 N N . LEU A 1 100 ? 3.823 2.048 6.491 1.00 98.75 100 LEU A N 1
ATOM 784 C CA . LEU A 1 100 ? 3.739 2.530 7.878 1.00 98.75 100 LEU A CA 1
ATOM 785 C C . LEU A 1 100 ? 5.034 2.385 8.697 1.00 98.75 100 LEU A C 1
ATOM 787 O O . LEU A 1 100 ? 5.122 2.945 9.789 1.00 98.75 100 LEU A O 1
ATOM 791 N N . GLN A 1 101 ? 6.051 1.673 8.200 1.00 98.56 101 GLN A N 1
ATOM 792 C CA . GLN A 1 101 ? 7.374 1.669 8.840 1.00 98.56 101 GLN A CA 1
ATOM 793 C C . GLN A 1 101 ? 8.089 3.020 8.692 1.00 98.56 101 GLN A C 1
ATOM 795 O O . GLN A 1 101 ? 8.927 3.364 9.521 1.00 98.56 101 GLN A O 1
ATOM 800 N N . VAL A 1 102 ? 7.750 3.791 7.655 1.00 98.75 102 VAL A N 1
ATOM 801 C CA . VAL A 1 102 ? 8.324 5.116 7.376 1.00 98.75 102 VAL A CA 1
ATOM 802 C C . VAL A 1 102 ? 7.295 6.204 7.641 1.00 98.75 102 VAL A C 1
ATOM 804 O O . VAL A 1 102 ? 7.579 7.167 8.357 1.00 98.75 102 VAL A O 1
ATOM 807 N N . TYR A 1 103 ? 6.083 6.042 7.105 1.00 98.38 103 TYR A N 1
ATOM 808 C CA . TYR A 1 103 ? 4.972 6.935 7.385 1.00 98.38 103 TYR A CA 1
ATOM 809 C C . TYR A 1 103 ? 4.515 6.713 8.810 1.00 98.38 103 TYR A C 1
ATOM 811 O O . TYR A 1 103 ? 3.759 5.795 9.086 1.00 98.38 103 TYR A O 1
ATOM 819 N N . THR A 1 104 ? 4.993 7.555 9.719 1.00 97.94 104 THR A N 1
ATOM 820 C CA . THR A 1 104 ? 4.575 7.591 11.119 1.00 97.94 104 THR A CA 1
ATOM 821 C C . THR A 1 104 ? 3.753 8.846 11.369 1.00 97.94 104 THR A C 1
ATOM 823 O O . THR A 1 104 ? 3.962 9.867 10.715 1.00 97.94 104 THR A O 1
ATOM 826 N N . GLN A 1 105 ? 2.864 8.809 12.363 1.00 94.81 105 GLN A N 1
ATOM 827 C CA . GLN A 1 105 ? 2.037 9.964 12.724 1.00 94.81 105 GLN A CA 1
ATOM 828 C C . GLN A 1 105 ? 2.866 11.227 13.028 1.00 94.81 105 GLN A C 1
ATOM 830 O O . GLN A 1 105 ? 2.410 12.337 12.776 1.00 94.81 105 GLN A O 1
ATOM 835 N N . GLY A 1 106 ? 4.076 11.073 13.579 1.00 95.00 106 GLY A N 1
ATOM 836 C CA . GLY A 1 106 ? 4.941 12.198 13.942 1.00 95.00 106 GLY A CA 1
ATOM 837 C C . GLY A 1 106 ? 5.720 12.797 12.769 1.00 95.00 106 GLY A C 1
ATOM 838 O O . GLY A 1 106 ? 5.887 14.011 12.721 1.00 95.00 106 GLY A O 1
ATOM 839 N N . ALA A 1 107 ? 6.202 11.965 11.841 1.00 95.75 107 ALA A N 1
ATOM 840 C CA . ALA A 1 107 ? 7.039 12.425 10.730 1.00 95.75 107 ALA A CA 1
ATOM 841 C C . ALA A 1 107 ? 6.227 12.775 9.474 1.00 95.75 107 ALA A C 1
ATOM 843 O O . ALA A 1 107 ? 6.535 13.758 8.806 1.00 95.75 107 ALA A O 1
ATOM 844 N N . PHE A 1 108 ? 5.184 11.993 9.177 1.00 96.31 108 PHE A N 1
ATOM 845 C CA . PHE A 1 108 ? 4.361 12.115 7.971 1.00 96.31 108 PHE A CA 1
ATOM 846 C C . PHE A 1 108 ? 2.877 11.948 8.329 1.00 96.31 108 PHE A C 1
ATOM 848 O O . PHE A 1 108 ? 2.261 10.946 7.961 1.00 96.31 108 PHE A O 1
ATOM 855 N N . PRO A 1 109 ? 2.288 12.879 9.104 1.00 95.62 109 PRO A N 1
ATOM 856 C CA . PRO A 1 109 ? 0.939 12.712 9.640 1.00 95.62 109 PRO A CA 1
ATOM 857 C C . PRO A 1 109 ? -0.116 12.465 8.554 1.00 95.62 109 PRO A C 1
ATOM 859 O O . PRO A 1 109 ? -0.995 11.623 8.749 1.00 95.62 109 PRO A O 1
ATOM 862 N N . GLN A 1 110 ? -0.016 13.146 7.408 1.00 94.69 110 GLN A N 1
ATOM 863 C CA . GLN A 1 110 ? -0.968 13.007 6.304 1.00 94.69 110 GLN A CA 1
ATOM 864 C C . GLN A 1 110 ? -0.843 11.649 5.611 1.00 94.69 110 GLN A C 1
ATOM 866 O O . GLN A 1 110 ? -1.845 10.950 5.457 1.00 94.69 110 GLN A O 1
ATOM 871 N N . ASP A 1 111 ? 0.375 11.252 5.237 1.00 97.69 111 ASP A N 1
ATOM 872 C CA . ASP A 1 111 ? 0.620 9.971 4.568 1.00 97.69 111 ASP A CA 1
ATOM 873 C C . ASP A 1 111 ? 0.310 8.791 5.489 1.00 97.69 111 ASP A C 1
ATOM 875 O O . ASP A 1 111 ? -0.291 7.801 5.065 1.00 97.69 111 ASP A O 1
ATOM 879 N N . TRP A 1 112 ? 0.630 8.919 6.780 1.00 98.44 112 TRP A N 1
ATOM 880 C CA . TRP A 1 112 ? 0.240 7.951 7.798 1.00 98.44 112 TRP A CA 1
ATOM 881 C C . TRP A 1 112 ? -1.282 7.825 7.863 1.00 98.44 112 TRP A C 1
ATOM 883 O O . TRP A 1 112 ? -1.796 6.723 7.697 1.00 98.44 112 TRP A O 1
ATOM 893 N N . ALA A 1 113 ? -2.026 8.927 8.010 1.00 97.62 113 ALA A N 1
ATOM 894 C CA . ALA A 1 113 ? -3.488 8.886 8.086 1.00 97.62 113 ALA A CA 1
ATOM 895 C C . ALA A 1 113 ? -4.132 8.331 6.802 1.00 97.62 113 ALA A C 1
ATOM 897 O O . ALA A 1 113 ? -5.081 7.547 6.867 1.00 97.62 113 ALA A O 1
ATOM 898 N N . ALA A 1 114 ? -3.603 8.686 5.628 1.00 97.75 114 ALA A N 1
ATOM 899 C CA . ALA A 1 114 ? -4.045 8.129 4.353 1.00 97.75 114 ALA A CA 1
ATOM 900 C C . ALA A 1 114 ? -3.800 6.611 4.279 1.00 97.75 114 ALA A C 1
ATOM 902 O O . ALA A 1 114 ? -4.688 5.863 3.863 1.00 97.75 114 ALA A O 1
ATOM 903 N N . THR A 1 115 ? -2.637 6.147 4.744 1.00 98.62 115 THR A N 1
ATOM 904 C CA . THR A 1 115 ? -2.284 4.721 4.787 1.00 98.62 115 THR A CA 1
ATOM 905 C C . THR A 1 115 ? -3.154 3.953 5.790 1.00 98.62 115 THR A C 1
ATOM 907 O O . THR A 1 115 ? -3.629 2.863 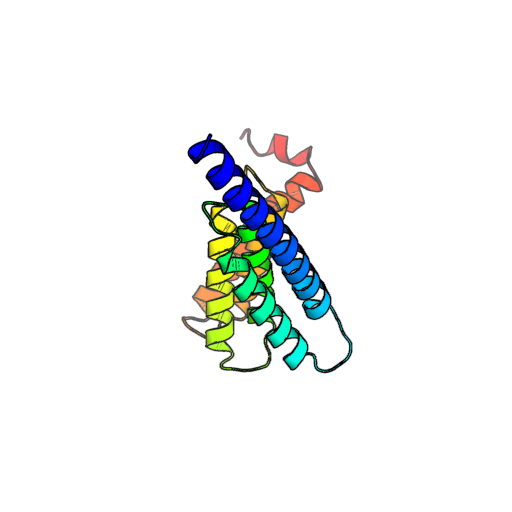5.474 1.00 98.62 115 THR A O 1
ATOM 910 N N . GLN A 1 116 ? -3.463 4.536 6.955 1.00 98.62 116 GLN A N 1
ATOM 911 C CA . GLN A 1 116 ? -4.412 3.956 7.916 1.00 98.62 116 GLN A CA 1
ATOM 912 C C . GLN A 1 116 ? -5.816 3.827 7.304 1.00 98.62 116 GLN A C 1
ATOM 914 O O . GLN A 1 116 ? -6.421 2.760 7.340 1.00 98.62 116 GLN A O 1
ATOM 919 N N . ASN A 1 117 ? -6.319 4.866 6.634 1.00 98.50 117 ASN A N 1
ATOM 920 C CA . ASN A 1 117 ? -7.606 4.806 5.931 1.00 98.50 117 ASN A CA 1
ATOM 921 C C . ASN A 1 117 ? -7.629 3.709 4.844 1.00 98.50 117 ASN A C 1
ATOM 923 O O . ASN A 1 117 ? -8.639 3.029 4.626 1.00 98.50 117 ASN A O 1
ATOM 927 N N . ASN A 1 118 ? -6.506 3.523 4.152 1.00 98.75 118 ASN A N 1
ATOM 928 C CA . ASN A 1 118 ? -6.337 2.458 3.172 1.00 98.75 118 ASN A CA 1
ATOM 929 C C . ASN A 1 118 ? -6.362 1.058 3.808 1.00 98.75 118 ASN A C 1
ATOM 931 O O . ASN A 1 118 ? -7.020 0.173 3.256 1.00 98.75 118 ASN A O 1
ATOM 935 N N . LEU A 1 119 ? -5.727 0.870 4.970 1.00 98.81 119 LEU A N 1
ATOM 936 C CA . LEU A 1 119 ? -5.821 -0.364 5.757 1.00 98.81 119 LEU A CA 1
ATOM 937 C C . LEU A 1 119 ? -7.248 -0.635 6.221 1.00 98.81 119 LEU A C 1
ATOM 939 O O . LEU A 1 119 ? -7.721 -1.753 6.037 1.00 98.81 119 LEU A O 1
ATOM 943 N N . GLY A 1 120 ? -7.960 0.378 6.724 1.00 98.75 120 GLY A N 1
ATOM 944 C CA . GLY A 1 120 ? -9.370 0.241 7.093 1.00 98.75 120 GLY A CA 1
ATOM 945 C C . GLY A 1 120 ? -10.204 -0.311 5.937 1.00 98.75 120 GLY A C 1
ATOM 946 O O . GLY A 1 120 ? -10.915 -1.302 6.074 1.00 98.75 120 GLY A O 1
ATOM 947 N N . THR A 1 121 ? -9.986 0.240 4.741 1.00 98.75 121 THR A N 1
ATOM 948 C CA . THR A 1 121 ? -10.659 -0.213 3.514 1.00 98.75 121 THR A CA 1
ATOM 949 C C . THR A 1 121 ? -10.250 -1.628 3.107 1.00 98.75 121 THR A C 1
ATOM 951 O O . THR A 1 121 ? -11.063 -2.383 2.577 1.00 98.75 121 THR A O 1
ATOM 954 N N . ALA A 1 122 ? -8.990 -2.009 3.312 1.00 98.75 122 ALA A N 1
ATOM 955 C CA . ALA A 1 122 ? -8.527 -3.355 3.004 1.00 98.75 122 ALA A CA 1
ATOM 956 C C . ALA A 1 122 ? -9.133 -4.397 3.957 1.00 98.75 122 ALA A C 1
ATOM 958 O O . ALA A 1 122 ? -9.570 -5.442 3.483 1.00 98.75 122 ALA A O 1
ATOM 959 N N . TYR A 1 123 ? -9.216 -4.095 5.256 1.00 98.81 123 TYR A N 1
ATOM 960 C CA . TYR A 1 123 ? -9.825 -4.972 6.257 1.00 98.81 123 TYR A CA 1
ATOM 961 C C . TYR A 1 123 ? -11.341 -5.105 6.084 1.00 98.81 123 TYR A C 1
ATOM 963 O O . TYR A 1 123 ? -11.848 -6.221 6.140 1.00 98.81 123 TYR A O 1
ATOM 971 N N . ASP A 1 124 ? -12.047 -4.024 5.749 1.00 98.56 124 ASP A N 1
ATOM 972 C CA . ASP A 1 124 ? -13.481 -4.077 5.421 1.00 98.56 124 ASP A CA 1
ATOM 973 C C . ASP A 1 124 ? -13.766 -5.012 4.227 1.00 98.56 124 ASP A C 1
ATOM 975 O O . ASP A 1 124 ? -14.717 -5.793 4.222 1.00 98.56 124 ASP A O 1
ATOM 979 N N . ASN A 1 125 ? -12.869 -5.015 3.234 1.00 98.06 125 ASN A N 1
ATOM 980 C CA . ASN A 1 125 ? -12.949 -5.890 2.061 1.00 98.06 125 ASN A CA 1
ATOM 981 C C . ASN A 1 125 ? -12.301 -7.275 2.256 1.00 98.06 125 ASN A C 1
ATOM 983 O O . ASN A 1 125 ? -12.244 -8.064 1.303 1.00 98.06 125 ASN A O 1
ATOM 987 N N . ARG A 1 126 ? -11.756 -7.580 3.440 1.00 98.56 126 ARG A N 1
ATOM 988 C CA . ARG A 1 126 ? -10.948 -8.782 3.662 1.00 98.56 126 ARG A CA 1
ATOM 989 C C . ARG A 1 126 ? -11.812 -10.037 3.716 1.00 98.56 126 ARG A C 1
ATOM 991 O O . ARG A 1 126 ? -12.778 -10.135 4.464 1.00 98.56 126 ARG A O 1
ATOM 998 N N . ILE A 1 127 ? -11.416 -11.022 2.911 1.00 98.50 127 ILE A N 1
ATOM 999 C CA . ILE A 1 127 ? -12.135 -12.295 2.750 1.00 98.50 127 ILE A CA 1
ATOM 1000 C C . ILE A 1 127 ? -11.640 -13.353 3.747 1.00 98.50 127 ILE A C 1
ATOM 1002 O O . ILE A 1 127 ? -12.405 -14.226 4.148 1.00 98.50 127 ILE A O 1
ATOM 1006 N N . LYS A 1 128 ? -10.357 -13.306 4.126 1.00 98.12 128 LYS A N 1
ATOM 1007 C CA . LYS A 1 128 ? -9.758 -14.251 5.078 1.00 98.12 128 LYS A CA 1
ATOM 1008 C C . LYS A 1 128 ? -9.986 -13.799 6.520 1.00 98.12 128 LYS A C 1
ATOM 1010 O O . LYS A 1 128 ? -10.014 -12.603 6.797 1.00 98.12 128 LYS A O 1
ATOM 1015 N N . GLY A 1 129 ? -10.039 -14.767 7.432 1.00 96.94 129 GLY A N 1
ATOM 1016 C CA . GLY A 1 129 ? -10.256 -14.518 8.858 1.00 96.94 129 GLY A CA 1
ATOM 1017 C C . GLY A 1 129 ? -11.732 -14.383 9.219 1.00 96.94 129 GLY A C 1
ATOM 1018 O O . GLY A 1 129 ? -12.609 -14.631 8.388 1.00 96.94 129 GLY A O 1
ATOM 1019 N N . ASP A 1 130 ? -11.992 -14.028 10.473 1.00 98.31 130 ASP A N 1
ATOM 1020 C CA . ASP A 1 130 ? -13.345 -13.771 10.945 1.00 98.31 130 ASP A CA 1
ATOM 1021 C C . ASP A 1 130 ? -13.847 -12.402 10.463 1.00 98.31 130 ASP A C 1
ATOM 1023 O O . ASP A 1 130 ? -13.118 -11.408 10.439 1.00 98.31 130 ASP A O 1
ATOM 1027 N N . LYS A 1 131 ? -15.116 -12.349 10.051 1.00 97.19 131 LYS A N 1
ATOM 1028 C CA . LYS A 1 131 ? -15.695 -11.131 9.479 1.00 97.19 131 LYS A CA 1
ATOM 1029 C C . LYS A 1 131 ? -15.903 -10.038 10.528 1.00 97.19 131 LYS A C 1
ATOM 1031 O O . LYS A 1 131 ? -15.749 -8.868 10.187 1.00 97.19 131 LYS A O 1
ATOM 1036 N N . ALA A 1 132 ? -16.280 -10.388 11.757 1.00 98.06 132 ALA A N 1
ATOM 1037 C CA . ALA A 1 132 ? -16.473 -9.404 12.815 1.00 98.06 132 ALA A CA 1
ATOM 1038 C C . ALA A 1 132 ? -15.127 -8.796 13.222 1.00 98.06 132 ALA A C 1
ATOM 1040 O O . ALA A 1 132 ? -15.008 -7.574 13.236 1.00 98.06 132 ALA A O 1
ATOM 1041 N N . GLU A 1 133 ? -14.097 -9.628 13.405 1.00 98.44 133 GLU A N 1
ATOM 1042 C CA . GLU A 1 133 ? -12.730 -9.161 13.688 1.00 98.44 133 GLU A CA 1
ATOM 1043 C C . GLU A 1 133 ? -12.202 -8.230 12.585 1.00 98.44 133 GLU A C 1
ATOM 1045 O O . GLU A 1 133 ? -11.628 -7.177 12.863 1.00 98.44 133 GLU A O 1
ATOM 1050 N N . ASN A 1 134 ? -12.435 -8.573 11.313 1.00 98.44 134 ASN A N 1
ATOM 1051 C CA . ASN A 1 134 ? -12.031 -7.725 10.191 1.00 98.44 134 ASN A CA 1
ATOM 1052 C C . ASN A 1 134 ? -12.731 -6.352 10.214 1.00 98.44 134 ASN A C 1
ATOM 1054 O O . ASN A 1 134 ? -12.092 -5.338 9.934 1.00 98.44 134 ASN A O 1
ATOM 1058 N N . ILE A 1 135 ? -14.019 -6.299 10.568 1.00 98.56 135 ILE A N 1
ATOM 1059 C CA . ILE A 1 135 ? -14.771 -5.039 10.680 1.00 98.56 135 ILE A CA 1
ATOM 1060 C C . ILE A 1 135 ? -14.274 -4.211 11.870 1.00 98.56 135 ILE A C 1
ATOM 1062 O O . ILE A 1 135 ? -14.073 -3.007 11.726 1.00 98.56 135 ILE A O 1
ATOM 1066 N N . GLU A 1 136 ? -14.034 -4.832 13.025 1.00 98.69 136 GLU A N 1
ATOM 1067 C CA . GLU A 1 136 ? -13.465 -4.149 14.196 1.00 98.69 136 GLU A CA 1
ATOM 1068 C C . GLU A 1 136 ? -12.100 -3.537 13.869 1.00 98.69 136 GLU A C 1
ATOM 1070 O O . GLU A 1 136 ? -11.836 -2.370 14.172 1.00 98.69 136 GLU A O 1
ATOM 1075 N N . GLN A 1 137 ? -11.258 -4.287 13.158 1.00 98.50 137 GLN A N 1
ATOM 1076 C CA . GLN A 1 137 ? -9.963 -3.796 12.720 1.00 98.50 137 GLN A CA 1
ATOM 1077 C C . GLN A 1 137 ? -10.097 -2.644 11.713 1.00 98.50 137 GLN A C 1
ATOM 1079 O O . GLN A 1 137 ? -9.344 -1.669 11.790 1.00 98.50 137 GLN A O 1
ATOM 1084 N N . ALA A 1 138 ? -11.065 -2.719 10.795 1.00 98.62 138 ALA A N 1
ATOM 1085 C CA . ALA A 1 138 ? -11.347 -1.644 9.851 1.00 98.62 138 ALA A CA 1
ATOM 1086 C C . ALA A 1 138 ? -11.765 -0.349 10.563 1.00 98.62 138 ALA A C 1
ATOM 1088 O O . ALA A 1 138 ? -11.214 0.714 10.271 1.00 98.62 138 ALA A O 1
ATOM 1089 N N . ILE A 1 139 ? -12.685 -0.450 11.530 1.00 98.56 139 ILE A N 1
ATOM 1090 C CA . ILE A 1 139 ? -13.144 0.675 12.358 1.00 98.56 139 ILE A CA 1
ATOM 1091 C C . ILE A 1 139 ? -11.959 1.315 13.078 1.00 98.56 139 ILE A C 1
ATOM 1093 O O . ILE A 1 139 ? -11.758 2.521 12.953 1.00 98.56 139 ILE A O 1
ATOM 1097 N N . SER A 1 140 ? -11.127 0.507 13.740 1.00 98.50 140 SER A N 1
ATOM 1098 C CA . SER A 1 140 ? -9.946 0.997 14.455 1.00 98.50 140 SER A CA 1
ATOM 1099 C C . SER A 1 140 ? -9.014 1.810 13.546 1.00 98.50 140 SER A C 1
ATOM 1101 O O . SER A 1 140 ? -8.591 2.911 13.902 1.00 98.50 140 SER A O 1
ATOM 1103 N N . TYR A 1 141 ? -8.742 1.324 12.332 1.00 98.50 141 TYR A N 1
ATOM 1104 C CA . TYR A 1 141 ? -7.908 2.048 11.372 1.00 98.50 141 TYR A CA 1
ATOM 1105 C C . TYR A 1 141 ? -8.535 3.363 10.888 1.00 98.50 141 TYR A C 1
ATOM 1107 O O . TYR A 1 141 ? -7.830 4.366 10.739 1.00 98.50 141 TYR A O 1
ATOM 1115 N N . TYR A 1 142 ? -9.850 3.391 10.666 1.00 97.94 142 TYR A N 1
ATOM 1116 C CA . TYR A 1 142 ? -10.550 4.617 10.285 1.00 97.94 142 TYR A CA 1
ATOM 1117 C C . TYR A 1 142 ? -10.568 5.658 11.408 1.00 97.94 142 TYR A C 1
ATOM 1119 O O . TYR A 1 142 ? -10.322 6.835 11.143 1.00 97.94 142 TYR A O 1
ATOM 1127 N N . GLU A 1 143 ? -10.807 5.247 12.653 1.00 96.69 143 GLU A N 1
ATOM 1128 C CA . GLU A 1 143 ? -10.798 6.141 13.817 1.00 96.69 143 GLU A CA 1
ATOM 1129 C C . GLU A 1 143 ? -9.434 6.812 13.995 1.00 96.69 143 GLU A C 1
ATOM 1131 O O . GLU A 1 143 ? -9.343 8.030 14.155 1.00 96.69 143 GLU A O 1
ATOM 1136 N N . VAL A 1 144 ? -8.362 6.030 13.879 1.00 94.94 144 VAL A N 1
ATOM 1137 C CA . VAL A 1 144 ? -6.984 6.519 13.977 1.00 94.94 144 VAL A CA 1
ATOM 1138 C C . VAL A 1 144 ? -6.650 7.501 12.840 1.00 94.94 144 VAL A C 1
ATOM 1140 O O . VAL A 1 144 ? -6.039 8.543 13.082 1.00 94.94 144 VAL A O 1
ATOM 1143 N N . ALA A 1 145 ? -7.105 7.238 11.609 1.00 94.31 145 ALA A N 1
ATOM 1144 C CA . ALA A 1 145 ? -6.942 8.168 10.487 1.00 94.31 145 ALA A CA 1
ATOM 1145 C C . ALA A 1 145 ? -7.699 9.496 10.694 1.00 94.31 145 ALA A C 1
ATOM 1147 O O . ALA A 1 145 ? -7.213 10.567 10.311 1.00 94.31 145 ALA A O 1
ATOM 1148 N N . LEU A 1 146 ? -8.890 9.445 11.301 1.00 93.25 146 LEU A N 1
ATOM 1149 C CA . LEU A 1 146 ? -9.725 10.622 11.556 1.00 93.25 146 LEU A CA 1
ATOM 1150 C C . LEU A 1 146 ? -9.105 11.578 12.577 1.00 93.25 146 LEU A C 1
ATOM 1152 O O . LEU A 1 146 ? -9.271 12.785 12.426 1.00 93.25 146 LEU A O 1
ATOM 1156 N N . GLN A 1 147 ? -8.342 11.084 13.555 1.00 90.00 147 GLN A N 1
ATOM 1157 C CA . GLN A 1 147 ? -7.685 11.939 14.555 1.00 90.00 147 GLN A CA 1
ATOM 1158 C C . GLN A 1 147 ? -6.788 13.012 13.916 1.00 90.00 147 GLN A C 1
ATOM 1160 O O . GLN A 1 147 ? -6.771 14.158 14.364 1.00 90.00 147 GLN A O 1
ATOM 1165 N N . VAL A 1 148 ? -6.079 12.674 12.834 1.00 87.44 148 VAL A N 1
ATOM 1166 C CA . VAL A 1 148 ? -5.232 13.634 12.108 1.00 87.44 148 VAL A CA 1
ATOM 1167 C C . VAL A 1 148 ? -6.082 14.626 11.317 1.00 87.44 148 VAL A C 1
ATOM 1169 O O . VAL A 1 148 ? -5.865 15.831 11.430 1.00 87.44 148 VAL A O 1
ATOM 1172 N N . ARG A 1 149 ? -7.095 14.148 10.581 1.00 75.50 149 ARG A N 1
ATOM 1173 C CA . ARG A 1 149 ? -7.993 15.023 9.805 1.00 75.50 149 ARG A CA 1
ATOM 1174 C C . ARG A 1 149 ? -8.740 16.018 10.689 1.00 75.50 149 ARG A C 1
ATOM 1176 O O . ARG A 1 149 ? -8.873 17.177 10.314 1.00 75.50 149 ARG A O 1
ATOM 1183 N N . THR A 1 150 ? -9.199 15.590 11.863 1.00 73.88 150 THR A N 1
ATOM 1184 C CA . THR A 1 150 ? -9.878 16.465 12.827 1.00 73.88 150 THR A CA 1
ATOM 1185 C C . THR A 1 150 ? -8.918 17.500 13.403 1.00 73.88 150 THR A C 1
ATOM 1187 O O . THR A 1 150 ? -9.273 18.672 13.476 1.00 73.88 150 THR A O 1
ATOM 1190 N N . ARG A 1 151 ? -7.679 17.112 13.736 1.00 71.19 151 ARG A N 1
ATOM 1191 C CA . ARG A 1 151 ? -6.649 18.049 14.213 1.00 71.19 151 ARG A CA 1
ATOM 1192 C C . ARG A 1 151 ? -6.288 19.110 13.171 1.00 71.19 151 ARG A C 1
ATOM 1194 O O . ARG A 1 151 ? -5.997 20.242 13.537 1.00 71.19 151 ARG A O 1
ATOM 1201 N N . GLU A 1 152 ? -6.298 18.761 11.890 1.00 68.19 152 GLU A N 1
ATOM 1202 C CA . GLU A 1 152 ? -6.058 19.714 10.801 1.00 68.19 152 GLU A CA 1
ATOM 1203 C C . GLU A 1 152 ? -7.269 20.610 10.523 1.00 68.19 152 GLU A C 1
ATOM 1205 O O . GLU A 1 152 ? -7.108 21.814 10.334 1.00 68.19 152 GLU A O 1
ATOM 1210 N N . ALA A 1 153 ? -8.477 20.039 10.510 1.00 66.06 153 ALA A N 1
ATOM 1211 C CA . ALA A 1 153 ? -9.712 20.779 10.257 1.00 66.06 153 ALA A CA 1
ATOM 1212 C C . ALA A 1 153 ? -10.069 21.732 11.410 1.00 66.06 153 ALA A C 1
ATOM 1214 O O . ALA A 1 153 ? -10.616 22.807 11.168 1.00 66.06 153 ALA A O 1
ATOM 1215 N N . PHE A 1 154 ? -9.718 21.363 12.647 1.00 63.41 154 PHE A N 1
ATOM 1216 C CA . PHE A 1 154 ? -9.999 22.130 13.861 1.00 63.41 154 PHE A CA 1
ATOM 1217 C C . PHE A 1 154 ? -8.789 22.157 14.818 1.00 63.41 154 PHE A C 1
ATOM 1219 O O . PHE A 1 154 ? -8.838 21.587 15.911 1.00 63.41 154 PHE A O 1
ATOM 1226 N N . PRO A 1 155 ? -7.688 22.856 14.471 1.00 62.56 155 PRO A N 1
ATOM 1227 C CA . PRO A 1 155 ? -6.478 22.865 15.299 1.00 62.56 155 PRO A CA 1
ATOM 1228 C C . PRO A 1 155 ? -6.680 23.474 16.694 1.00 62.56 155 PRO A C 1
ATOM 1230 O O . PRO A 1 155 ? -5.926 23.161 17.612 1.00 62.56 155 PRO A O 1
ATOM 1233 N N . GLN A 1 156 ? -7.679 24.354 16.845 1.00 63.31 156 GLN A N 1
ATOM 1234 C CA . GLN A 1 156 ? -7.995 25.051 18.098 1.00 63.31 156 GLN A CA 1
ATOM 1235 C C . GLN A 1 156 ? -8.754 24.160 19.095 1.00 63.31 156 GLN A C 1
ATOM 1237 O O . GLN A 1 156 ? -8.534 24.289 20.295 1.00 63.31 156 GLN A O 1
ATOM 1242 N N . ASP A 1 157 ? -9.584 23.226 18.621 1.00 59.97 157 ASP A N 1
ATOM 1243 C CA . ASP A 1 157 ? -10.423 22.383 19.489 1.00 59.97 157 ASP A CA 1
ATOM 1244 C C . ASP A 1 157 ? -9.609 21.258 20.154 1.00 59.97 157 ASP A C 1
ATOM 1246 O O . ASP A 1 157 ? -9.900 20.845 21.273 1.00 59.97 157 ASP A O 1
ATOM 1250 N N . TRP A 1 158 ? -8.511 20.830 19.518 1.00 59.91 158 TRP A N 1
ATOM 1251 C CA . TRP A 1 158 ? -7.624 19.779 20.034 1.00 59.91 158 TRP A CA 1
ATOM 1252 C C . TRP A 1 158 ? -6.861 20.172 21.311 1.00 59.91 158 TRP A C 1
ATOM 1254 O O . TRP A 1 158 ? -6.547 19.319 22.137 1.00 59.91 158 TRP A O 1
ATOM 1264 N N . VAL A 1 159 ? -6.547 21.460 21.495 1.00 57.47 159 VAL A N 1
ATOM 1265 C CA . VAL A 1 159 ? -5.757 21.935 22.650 1.00 57.47 159 VAL A CA 1
ATOM 1266 C C . VAL A 1 159 ? -6.552 21.850 23.963 1.00 57.47 159 VAL A C 1
ATOM 1268 O O . VAL A 1 159 ? -5.955 21.815 25.040 1.00 57.47 159 VAL A O 1
ATOM 1271 N N . TYR A 1 160 ? -7.884 21.772 23.893 1.00 57.88 160 TYR A N 1
ATOM 1272 C CA . TYR A 1 160 ? -8.741 21.710 25.077 1.00 57.88 160 TYR A CA 1
ATOM 1273 C C . TYR A 1 160 ? -8.962 20.284 25.611 1.00 57.88 160 TYR A C 1
ATOM 1275 O O . TYR A 1 160 ? -9.205 20.139 26.806 1.00 57.88 160 TYR A O 1
ATOM 1283 N N . ASP A 1 161 ? -8.796 19.243 24.786 1.00 55.53 161 ASP A N 1
ATOM 1284 C CA . ASP A 1 161 ? -9.051 17.843 25.179 1.00 55.53 161 ASP A CA 1
ATOM 1285 C C . ASP A 1 161 ? -7.852 17.138 25.842 1.00 55.53 161 ASP A C 1
ATOM 1287 O O . ASP A 1 161 ? -8.026 16.123 26.511 1.00 55.53 161 ASP A O 1
ATOM 1291 N N . THR A 1 162 ? -6.623 17.658 25.725 1.00 54.22 162 THR A N 1
ATOM 1292 C CA . THR A 1 162 ? -5.431 17.024 26.332 1.00 54.22 162 THR A CA 1
ATOM 1293 C C . THR A 1 162 ? -5.124 17.476 27.769 1.00 54.22 162 THR A C 1
ATOM 1295 O O . THR A 1 162 ? -4.082 17.103 28.300 1.00 54.22 162 THR A O 1
ATOM 1298 N N . ASN A 1 163 ? -5.986 18.287 28.399 1.00 42.62 163 ASN A N 1
ATOM 1299 C CA . ASN A 1 163 ? -5.759 18.891 29.725 1.00 42.62 163 ASN A CA 1
ATOM 1300 C C . ASN A 1 163 ? -6.846 18.561 30.777 1.00 42.62 163 ASN A C 1
ATOM 1302 O O . ASN A 1 163 ? -7.066 19.371 31.679 1.00 42.62 163 ASN A O 1
ATOM 1306 N N . ASN A 1 164 ? -7.513 17.403 30.700 1.00 38.12 164 ASN A N 1
ATOM 1307 C CA . ASN A 1 164 ? -8.487 16.972 31.718 1.00 38.12 164 ASN A CA 1
ATOM 1308 C C . ASN A 1 164 ? -8.191 15.569 32.259 1.00 38.12 164 ASN A C 1
ATOM 1310 O O . ASN A 1 164 ? -8.084 14.638 31.432 1.00 38.12 164 ASN A O 1
#

Radius of gyration: 19.11 Å; chains: 1; bounding box: 60×40×54 Å

Secondary structure (DSSP, 8-state):
-HHHHHHHHHHHHHHHHHHHHHHHHHHHHHHHH--SS-HHHHHHHHHHHHHHHTTTS-SSSSHHHHHHHHHHHHHHHHH--SS-HHHHHHHHHHHHHHHTTT--TTT-HHHHHHHHHHHHHHHHT--SS-HHHHHHHHHHHHHHHHHHHHHHH-TTTHHHHTT-

pLDDT: mean 91.9, std 12.41, range [38.12, 98.94]